Protein AF-A0A9W9ZLY8-F1 (afdb_monomer_lite)

Secondary structure (DSSP, 8-state):
-HHHHHHHHHHHHHHTTHHHHHTSHHHHHHHTSHHHHHHHHHHHHHHHHHHHHHHH--HHHHHHHHHHHHHHHHHHHHHHH-PPPPHHHHHHHHHHHHHHHHHHHS-----------------------

InterPro domains:
  IPR007271 Nucleotide-sugar transporter [PF04142] (23-103)
  IPR007271 Nucleotide-sugar transporter [PTHR10231] (1-114)
  IPR037185 Multidrug transporter EmrE superfamily [SSF103481] (36-105)

Foldseek 3Di:
DVVVVVVVVVVVCVVVVCVVVCPDPVNVVVCVPPVNVVVVVVVVVVVVVLVVCVVVDDPVVSVLVVLVVVLVVLVVCCVPVVPDDDPVSVVSNVVSVVVVVVCVVPPDDPPPPPDDPPPDDPDDDDDDD

pLDDT: mean 78.97, std 15.46, range [39.44, 94.69]

Organism: NCBI:txid174260

Radius of gyration: 26.24 Å; chains: 1; bounding box: 62×59×68 Å

Sequence (129 aa):
MYVDSVACNFAVLWANGSLADAFTKDSLLSISHGKVLAIIFNNAAIGITTALFLQRLNSILKTFASALEIMFTAVLCWFIFGIPVDMFTFIAIAIVSYAVLLYAHNPVDNTPKAGKSSVDGTQKSNASV

Structure (mmCIF, N/CA/C/O backbone):
data_AF-A0A9W9ZLY8-F1
#
_entry.id   AF-A0A9W9ZLY8-F1
#
loop_
_atom_site.group_PDB
_atom_site.id
_atom_site.type_symbol
_atom_site.label_atom_id
_atom_site.label_alt_id
_atom_site.label_comp_id
_atom_site.label_asym_id
_atom_site.label_entity_id
_atom_site.label_seq_id
_atom_site.pdbx_PDB_ins_code
_atom_site.Cartn_x
_atom_site.Cartn_y
_atom_site.Cartn_z
_atom_site.occupancy
_atom_site.B_iso_or_equiv
_atom_site.auth_seq_id
_atom_site.auth_comp_id
_atom_site.auth_asym_id
_atom_site.auth_atom_id
_atom_site.pdbx_PDB_model_num
ATOM 1 N N . MET A 1 1 ? 3.023 17.920 11.442 1.00 61.75 1 MET A N 1
ATOM 2 C CA . MET A 1 1 ? 3.778 16.651 11.336 1.00 61.75 1 MET A CA 1
ATOM 3 C C . MET A 1 1 ? 4.141 16.308 9.891 1.00 61.75 1 MET A C 1
ATOM 5 O O . MET A 1 1 ? 5.301 16.462 9.555 1.00 61.75 1 MET A O 1
ATOM 9 N N . TYR A 1 2 ? 3.204 15.938 9.002 1.00 62.50 2 TYR A N 1
ATOM 10 C CA . TYR A 1 2 ? 3.545 15.724 7.577 1.00 62.50 2 TYR A CA 1
ATOM 11 C C . TYR A 1 2 ? 3.982 17.014 6.872 1.00 62.50 2 TYR A C 1
ATOM 13 O O . TYR A 1 2 ? 4.944 17.012 6.115 1.00 62.50 2 TYR A O 1
ATOM 21 N N . VAL A 1 3 ? 3.303 18.127 7.165 1.00 81.06 3 VAL A N 1
ATOM 22 C CA . VAL A 1 3 ? 3.612 19.439 6.576 1.00 81.06 3 VAL A CA 1
ATOM 23 C C . VAL A 1 3 ? 5.026 19.899 6.940 1.00 81.06 3 VAL A C 1
ATOM 25 O O . VAL A 1 3 ? 5.734 20.395 6.075 1.00 81.06 3 VAL A O 1
ATOM 28 N N . ASP A 1 4 ? 5.476 19.650 8.174 1.00 84.69 4 ASP A N 1
ATOM 29 C CA . ASP A 1 4 ? 6.835 19.989 8.619 1.00 84.69 4 ASP A CA 1
ATOM 30 C C . ASP A 1 4 ? 7.896 19.158 7.883 1.00 84.69 4 ASP A C 1
ATOM 32 O O . ASP A 1 4 ? 8.923 19.685 7.462 1.00 84.69 4 ASP A O 1
ATOM 36 N N . SER A 1 5 ? 7.632 17.866 7.656 1.00 83.00 5 SER A N 1
ATOM 37 C CA . SER A 1 5 ? 8.519 16.991 6.879 1.00 83.00 5 SER A CA 1
ATOM 38 C C . SER A 1 5 ? 8.565 17.362 5.396 1.00 83.00 5 SER A C 1
ATOM 40 O O . SER A 1 5 ? 9.635 17.303 4.784 1.00 83.00 5 SER A O 1
ATOM 42 N N . VAL A 1 6 ? 7.429 17.766 4.819 1.00 85.94 6 VAL A N 1
ATOM 43 C CA . VAL A 1 6 ? 7.350 18.260 3.436 1.00 85.94 6 VAL A CA 1
ATOM 44 C C . VAL A 1 6 ? 8.106 19.583 3.306 1.00 85.94 6 VAL A C 1
ATOM 46 O O . VAL A 1 6 ? 8.928 19.719 2.405 1.00 85.94 6 VAL A O 1
ATOM 49 N N . ALA A 1 7 ? 7.903 20.520 4.235 1.00 88.56 7 ALA A N 1
ATOM 50 C CA . ALA A 1 7 ? 8.593 21.808 4.249 1.00 88.56 7 ALA A CA 1
ATOM 51 C C . ALA A 1 7 ? 10.112 21.652 4.429 1.00 88.56 7 ALA A C 1
ATOM 53 O O . ALA A 1 7 ? 10.883 22.304 3.728 1.00 88.56 7 ALA A O 1
ATOM 54 N N . CYS A 1 8 ? 10.546 20.746 5.311 1.00 87.56 8 CYS A N 1
ATOM 55 C CA . CYS A 1 8 ? 11.961 20.438 5.517 1.00 87.56 8 CYS A CA 1
ATOM 56 C C . CYS A 1 8 ? 12.612 19.862 4.249 1.00 87.56 8 CYS A C 1
ATOM 58 O O . CYS A 1 8 ? 13.651 20.357 3.817 1.00 87.56 8 CYS A O 1
ATOM 60 N N . ASN A 1 9 ? 11.973 18.883 3.592 1.00 85.69 9 ASN A N 1
ATOM 61 C CA . ASN A 1 9 ? 12.467 18.357 2.314 1.00 85.69 9 ASN A CA 1
ATOM 62 C C . ASN A 1 9 ? 12.564 19.461 1.254 1.00 85.69 9 ASN A C 1
ATOM 64 O O . ASN A 1 9 ? 13.573 19.565 0.561 1.00 85.69 9 ASN A O 1
ATOM 68 N N . PHE A 1 10 ? 11.555 20.328 1.170 1.00 84.81 10 PHE A N 1
ATOM 69 C CA . PHE A 1 10 ? 11.549 21.442 0.225 1.00 84.81 10 PHE A CA 1
ATOM 70 C C . PHE A 1 10 ? 12.708 22.421 0.470 1.00 84.81 10 PHE A C 1
ATOM 72 O O . PHE A 1 10 ? 13.388 22.823 -0.473 1.00 84.81 10 PHE A O 1
ATOM 79 N N . ALA A 1 11 ? 12.981 22.757 1.734 1.00 86.12 11 ALA A N 1
ATOM 80 C CA . ALA A 1 11 ? 14.097 23.618 2.118 1.00 86.12 11 ALA A CA 1
ATOM 81 C C . ALA A 1 11 ? 15.464 22.988 1.786 1.00 86.12 11 ALA A C 1
ATOM 83 O O . ALA A 1 11 ? 16.361 23.679 1.302 1.00 86.12 11 ALA A O 1
ATOM 84 N N . VAL A 1 12 ? 15.614 21.673 1.982 1.00 86.56 12 VAL A N 1
ATOM 85 C CA . VAL A 1 12 ? 16.843 20.931 1.648 1.00 86.56 12 VAL A CA 1
ATOM 86 C C . VAL A 1 12 ? 17.087 20.878 0.139 1.00 86.56 12 VAL A C 1
ATOM 88 O O . VAL A 1 12 ? 18.223 21.087 -0.299 1.00 86.56 12 VAL A O 1
ATOM 91 N N . LEU A 1 13 ? 16.051 20.637 -0.674 1.00 82.25 13 LEU A N 1
ATOM 92 C CA . LEU A 1 13 ? 16.206 20.686 -2.130 1.00 82.25 13 LEU A CA 1
ATOM 93 C C . LEU A 1 13 ? 16.480 22.121 -2.622 1.00 82.25 13 LEU A C 1
ATOM 95 O O . LEU A 1 13 ? 17.219 22.292 -3.594 1.00 82.25 13 LEU A O 1
ATOM 99 N N . TRP A 1 14 ? 15.926 23.147 -1.961 1.00 81.31 14 TRP A N 1
ATOM 100 C CA . TRP A 1 14 ? 16.188 24.550 -2.305 1.00 81.31 14 TRP A CA 1
ATOM 101 C C . TRP A 1 14 ? 17.657 24.894 -2.060 1.00 81.31 14 TRP A C 1
ATOM 103 O O . TRP A 1 14 ? 18.314 25.463 -2.930 1.00 81.31 14 TRP A O 1
ATOM 113 N N . ALA A 1 15 ? 18.196 24.502 -0.902 1.00 82.69 15 ALA A N 1
ATOM 114 C CA . ALA A 1 15 ? 19.596 24.731 -0.550 1.00 82.69 15 ALA A CA 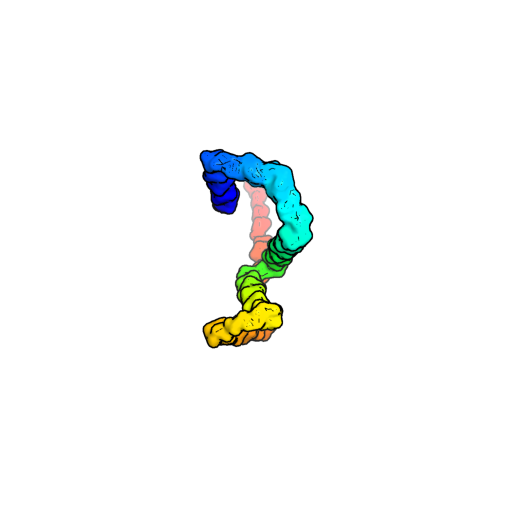1
ATOM 115 C C . ALA A 1 15 ? 20.582 23.992 -1.476 1.00 82.69 15 ALA A C 1
ATOM 117 O O . ALA A 1 15 ? 21.669 24.501 -1.731 1.00 82.69 15 ALA A O 1
ATOM 118 N N . ASN A 1 16 ? 20.201 22.827 -2.014 1.00 81.88 16 ASN A N 1
ATOM 119 C CA . ASN A 1 16 ? 21.010 22.074 -2.982 1.00 81.88 16 ASN A CA 1
ATOM 120 C C . ASN A 1 16 ? 20.922 22.606 -4.426 1.00 81.88 16 ASN A C 1
ATOM 122 O O . ASN A 1 16 ? 21.598 22.076 -5.303 1.00 81.88 16 ASN A O 1
ATOM 126 N N . GLY A 1 17 ? 20.078 23.604 -4.718 1.00 71.69 17 GLY A N 1
ATOM 127 C CA . GLY A 1 17 ? 19.905 24.153 -6.072 1.00 71.69 17 GLY A CA 1
ATOM 128 C C . GLY A 1 17 ? 19.151 23.245 -7.058 1.00 71.69 17 GLY A C 1
ATOM 129 O O . GLY A 1 17 ? 18.789 23.688 -8.144 1.00 71.69 17 GLY A O 1
ATOM 130 N N . SER A 1 18 ? 18.824 22.010 -6.666 1.00 71.31 18 SER A N 1
ATOM 131 C CA . SER A 1 18 ? 18.146 21.011 -7.508 1.00 71.31 18 SER A CA 1
ATOM 132 C C . SER A 1 18 ? 16.642 21.287 -7.701 1.00 71.31 18 SER A C 1
ATOM 134 O O . SER A 1 18 ? 15.981 20.641 -8.512 1.00 71.31 18 SER A O 1
ATOM 136 N N . LEU A 1 19 ? 16.083 22.282 -6.992 1.00 68.38 19 LEU A N 1
ATOM 137 C CA . LEU A 1 19 ? 14.702 22.741 -7.201 1.00 68.38 19 LEU A CA 1
ATOM 138 C C . LEU A 1 19 ? 14.478 23.252 -8.627 1.00 68.38 19 LEU A C 1
ATOM 140 O O . LEU A 1 19 ? 13.435 22.987 -9.215 1.00 68.38 19 LEU A O 1
ATOM 144 N N . ALA A 1 20 ? 15.444 23.997 -9.170 1.00 69.38 20 ALA A N 1
ATOM 145 C CA . ALA A 1 20 ? 15.335 24.560 -10.511 1.00 69.38 20 ALA A CA 1
ATOM 146 C C . ALA A 1 20 ? 15.366 23.455 -11.579 1.00 69.38 20 ALA A C 1
ATOM 148 O O . ALA A 1 20 ? 14.559 23.488 -12.506 1.00 69.38 20 ALA A O 1
ATOM 149 N N . ASP A 1 21 ? 16.202 22.430 -11.387 1.00 69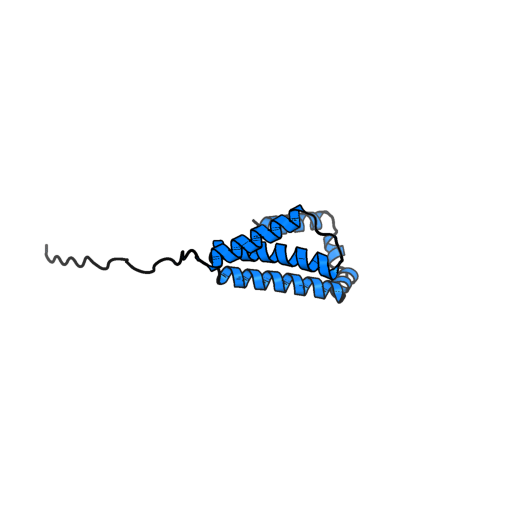.50 21 ASP A N 1
ATOM 150 C CA . ASP A 1 21 ? 16.263 21.252 -12.261 1.00 69.50 21 ASP A CA 1
ATOM 151 C C . ASP A 1 21 ? 14.970 20.425 -12.234 1.00 69.50 21 ASP A C 1
ATOM 153 O O . ASP A 1 21 ? 14.543 19.886 -13.261 1.00 69.50 21 ASP A O 1
ATOM 157 N N . ALA A 1 22 ? 14.288 20.367 -11.086 1.00 69.44 22 ALA A N 1
ATOM 158 C CA . ALA A 1 22 ? 12.997 19.690 -10.967 1.00 69.44 22 ALA A CA 1
ATOM 159 C C . ALA A 1 22 ? 11.886 20.365 -11.801 1.00 69.44 22 ALA A C 1
ATOM 161 O O . ALA A 1 22 ? 10.958 19.686 -12.241 1.00 69.44 22 ALA A O 1
ATOM 162 N N . PHE A 1 23 ? 11.992 21.675 -12.061 1.00 73.38 23 PHE A N 1
ATOM 163 C CA . PHE A 1 23 ? 11.047 22.451 -12.880 1.00 73.38 23 PHE A CA 1
ATOM 164 C C . PHE A 1 23 ? 11.514 22.684 -14.328 1.00 73.38 23 PHE A C 1
ATOM 166 O O . PHE A 1 23 ? 10.840 23.384 -15.090 1.00 73.38 23 PHE A O 1
ATOM 173 N N . THR A 1 24 ? 12.629 22.082 -14.747 1.00 79.12 24 THR A N 1
ATOM 174 C CA . THR A 1 24 ? 13.082 22.129 -16.143 1.00 79.12 24 THR A CA 1
ATOM 175 C C . THR A 1 24 ? 12.072 21.444 -17.071 1.00 79.12 24 THR A C 1
ATOM 177 O O . THR A 1 24 ? 11.380 20.494 -16.698 1.00 79.12 24 THR A O 1
ATOM 180 N N . LYS A 1 25 ? 11.983 21.925 -18.319 1.00 71.00 25 LYS A N 1
ATOM 181 C CA . LYS A 1 25 ? 11.056 21.405 -19.340 1.00 71.00 25 LYS A CA 1
ATOM 182 C C . LYS A 1 25 ? 11.203 19.895 -19.559 1.00 71.00 25 LYS A C 1
ATOM 184 O O . LYS A 1 25 ? 10.196 19.226 -19.763 1.00 71.00 25 LYS A O 1
ATOM 189 N N . ASP A 1 26 ? 12.417 19.363 -19.446 1.00 75.69 26 ASP A N 1
ATOM 190 C CA . ASP A 1 26 ? 12.703 17.929 -19.565 1.00 75.69 26 ASP A CA 1
ATOM 191 C C . ASP A 1 26 ? 12.135 17.107 -18.393 1.00 75.69 26 ASP A C 1
ATOM 193 O O . ASP A 1 26 ? 11.591 16.018 -18.593 1.00 75.69 26 ASP A O 1
ATOM 197 N N . SER A 1 27 ? 12.164 17.651 -17.174 1.00 76.81 27 SER A N 1
ATOM 198 C CA . SER A 1 27 ? 11.573 17.036 -15.975 1.00 76.81 27 SER A CA 1
ATOM 199 C C . SER A 1 27 ? 10.042 17.032 -16.042 1.00 76.81 27 SER A C 1
ATOM 201 O O . SER A 1 27 ? 9.400 16.025 -15.736 1.00 76.81 27 SER A O 1
ATOM 203 N N . LEU A 1 28 ? 9.438 18.118 -16.536 1.00 76.00 28 LEU A N 1
ATOM 204 C CA . LEU A 1 28 ? 7.990 18.187 -16.776 1.00 76.00 28 LEU A CA 1
ATOM 205 C C . LEU A 1 28 ? 7.540 17.250 -17.907 1.00 76.00 28 LEU A C 1
ATOM 207 O O . LEU A 1 28 ? 6.523 16.565 -17.773 1.00 76.00 28 LEU A O 1
ATOM 211 N N . LEU A 1 29 ? 8.314 17.155 -18.991 1.00 80.25 29 LEU A N 1
ATOM 212 C CA . LEU A 1 29 ? 8.076 16.169 -20.049 1.00 80.25 29 LEU A CA 1
ATOM 213 C C . LEU A 1 29 ? 8.203 14.732 -19.526 1.00 80.25 29 LEU A C 1
ATOM 215 O O . LEU A 1 29 ? 7.420 13.872 -19.930 1.00 80.25 29 LEU A O 1
ATOM 219 N N . SER A 1 30 ? 9.101 14.477 -18.573 1.00 78.38 30 SER A N 1
ATOM 220 C CA . SER A 1 30 ? 9.244 13.160 -17.940 1.00 78.38 30 SER A CA 1
ATOM 221 C C . SER A 1 30 ? 8.002 12.746 -17.137 1.00 78.38 30 SER A C 1
ATOM 223 O O . SER A 1 30 ? 7.636 11.571 -17.146 1.00 78.38 30 SER A O 1
ATOM 225 N N . ILE A 1 31 ? 7.289 13.695 -16.517 1.00 80.81 31 ILE A N 1
ATOM 226 C CA . ILE A 1 31 ? 5.998 13.435 -15.847 1.00 80.81 31 ILE A CA 1
ATOM 227 C C . ILE A 1 31 ? 4.902 13.087 -16.866 1.00 80.81 31 ILE A C 1
ATOM 229 O O . ILE A 1 31 ? 4.054 12.235 -16.600 1.00 80.81 31 ILE A O 1
ATOM 233 N N . SER A 1 32 ? 4.939 13.705 -18.052 1.00 78.69 32 SER A N 1
ATOM 234 C CA . SER A 1 32 ? 3.974 13.445 -19.134 1.00 78.69 32 SER A CA 1
ATOM 235 C C . SER A 1 32 ? 4.138 12.072 -19.801 1.00 78.69 32 SER A C 1
ATOM 237 O O . SER A 1 32 ? 3.318 11.672 -20.629 1.00 78.69 32 SER A O 1
ATOM 239 N N . HIS A 1 33 ? 5.173 11.314 -19.431 1.00 87.38 33 HIS A N 1
ATOM 240 C CA . HIS A 1 33 ? 5.372 9.965 -19.930 1.00 87.38 33 HIS A CA 1
ATOM 241 C C . HIS A 1 33 ? 4.268 9.034 -19.406 1.00 87.38 33 HIS A C 1
ATOM 243 O O . HIS A 1 33 ? 4.028 8.949 -18.201 1.00 87.38 33 HIS A O 1
ATOM 249 N N . GLY A 1 34 ? 3.609 8.288 -20.300 1.00 87.88 34 GLY A N 1
ATOM 250 C CA . GLY A 1 34 ? 2.401 7.521 -19.958 1.00 87.88 34 GLY A CA 1
ATOM 251 C C . GLY A 1 34 ? 2.569 6.548 -18.781 1.00 87.88 34 GLY A C 1
ATOM 252 O O . GLY A 1 34 ? 1.641 6.368 -17.997 1.00 87.88 34 GLY A O 1
ATOM 253 N N . LYS A 1 35 ? 3.767 5.975 -18.593 1.00 87.06 35 LYS A N 1
ATOM 254 C CA . LYS A 1 35 ? 4.078 5.110 -17.440 1.00 87.06 35 LYS A CA 1
ATOM 255 C C . LYS A 1 35 ? 4.072 5.869 -16.110 1.00 87.06 35 LYS A C 1
ATOM 25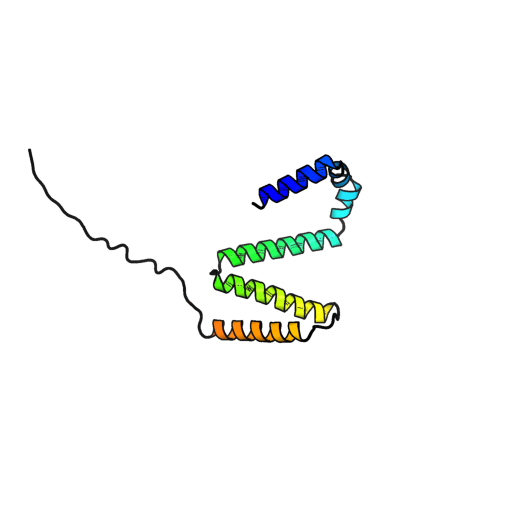7 O O . LYS A 1 35 ? 3.542 5.360 -15.130 1.00 87.06 35 LYS A O 1
ATOM 262 N N . VAL A 1 36 ? 4.637 7.076 -16.072 1.00 89.00 36 VAL A N 1
ATO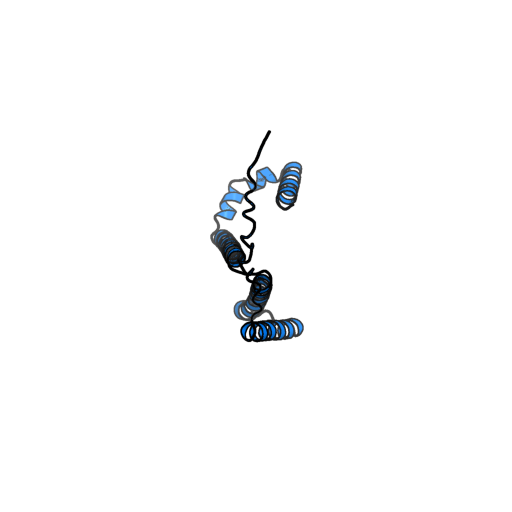M 263 C CA . VAL A 1 36 ? 4.685 7.903 -14.856 1.00 89.00 36 VAL A CA 1
ATOM 264 C C . VAL A 1 36 ? 3.278 8.352 -14.487 1.00 89.00 36 VAL A C 1
ATOM 266 O O . VAL A 1 36 ? 2.867 8.216 -13.337 1.00 89.00 36 VAL A O 1
ATOM 269 N N . LEU A 1 37 ? 2.498 8.778 -15.480 1.00 90.25 37 LEU A N 1
ATOM 270 C CA . LEU A 1 37 ? 1.108 9.162 -15.273 1.00 90.25 37 LEU A CA 1
ATOM 271 C C . LEU A 1 37 ? 0.263 7.991 -14.740 1.00 90.25 37 LEU A C 1
ATOM 273 O O . LEU A 1 37 ? -0.519 8.178 -13.810 1.00 90.25 37 LEU A O 1
ATOM 277 N N . ALA A 1 38 ? 0.471 6.771 -15.251 1.00 90.44 38 ALA A N 1
ATOM 278 C CA . ALA A 1 38 ? -0.186 5.569 -14.735 1.00 90.44 38 ALA A CA 1
ATOM 279 C C . ALA A 1 38 ? 0.153 5.300 -13.256 1.00 90.44 38 ALA A C 1
ATOM 281 O O . ALA A 1 38 ? -0.741 4.977 -12.473 1.00 90.44 38 ALA A O 1
ATOM 282 N N . ILE A 1 39 ? 1.413 5.489 -12.850 1.00 89.69 39 ILE A N 1
ATOM 283 C CA . ILE A 1 39 ? 1.843 5.354 -11.448 1.00 89.69 39 ILE A CA 1
ATOM 284 C C . ILE A 1 39 ? 1.201 6.438 -10.568 1.00 89.69 39 ILE A C 1
ATOM 286 O O . ILE A 1 39 ? 0.761 6.138 -9.457 1.00 89.69 39 ILE A O 1
ATOM 290 N N . ILE A 1 40 ? 1.112 7.682 -11.052 1.00 91.31 40 ILE A N 1
ATOM 291 C CA . ILE A 1 40 ? 0.465 8.792 -10.332 1.00 91.31 40 ILE A CA 1
ATOM 292 C C . ILE A 1 40 ? -1.024 8.497 -10.126 1.00 91.31 40 ILE A C 1
ATOM 294 O O . ILE A 1 40 ? -1.512 8.590 -9.001 1.00 91.31 40 ILE A O 1
ATOM 298 N N . PHE A 1 41 ? -1.740 8.095 -11.181 1.00 92.88 41 PHE A N 1
ATOM 299 C CA . PHE A 1 41 ? -3.159 7.746 -11.082 1.00 92.88 41 PHE A CA 1
ATOM 300 C C . PHE A 1 41 ? -3.398 6.554 -10.156 1.00 92.88 41 PHE A C 1
ATOM 302 O O . PHE A 1 41 ? -4.340 6.586 -9.367 1.00 92.88 41 PHE A O 1
ATOM 309 N N . ASN A 1 42 ? -2.545 5.529 -10.210 1.00 90.69 42 ASN A N 1
ATOM 310 C CA . ASN A 1 42 ? -2.654 4.374 -9.326 1.00 90.69 42 ASN A CA 1
ATOM 311 C C . ASN A 1 42 ? -2.471 4.776 -7.849 1.00 90.69 42 ASN A C 1
ATOM 313 O O . ASN A 1 42 ? -3.333 4.471 -7.027 1.00 90.69 42 ASN A O 1
ATOM 317 N N . ASN A 1 43 ? -1.431 5.555 -7.529 1.00 89.12 43 ASN A N 1
ATOM 318 C CA . ASN A 1 43 ? -1.213 6.068 -6.171 1.00 89.12 43 ASN A CA 1
ATOM 319 C C . ASN A 1 43 ? -2.356 6.974 -5.693 1.00 89.12 43 ASN A C 1
ATOM 321 O O . ASN A 1 43 ? -2.791 6.870 -4.545 1.00 89.12 43 ASN A O 1
ATOM 325 N N . ALA A 1 44 ? -2.878 7.839 -6.567 1.00 91.62 44 ALA A N 1
ATOM 326 C CA . ALA A 1 44 ? -4.021 8.685 -6.242 1.00 91.62 44 ALA A CA 1
ATOM 327 C C . ALA A 1 44 ? -5.278 7.846 -5.955 1.00 91.62 44 ALA A C 1
ATOM 329 O O . ALA A 1 44 ? -5.972 8.099 -4.971 1.00 91.62 44 ALA A O 1
ATOM 330 N N . ALA A 1 45 ? -5.547 6.817 -6.763 1.00 90.38 45 ALA A N 1
ATOM 331 C CA . ALA A 1 45 ? -6.674 5.912 -6.561 1.00 90.38 45 ALA A CA 1
ATOM 332 C C . ALA A 1 45 ? -6.568 5.145 -5.234 1.00 90.38 45 ALA A C 1
ATOM 334 O O . ALA A 1 45 ? -7.561 5.061 -4.508 1.00 90.38 45 ALA A O 1
ATOM 335 N N . ILE A 1 46 ? -5.379 4.647 -4.877 1.00 86.94 46 ILE A N 1
ATOM 336 C CA . ILE A 1 46 ? -5.130 3.995 -3.580 1.00 86.94 46 ILE A CA 1
ATOM 337 C C . ILE A 1 46 ? -5.398 4.981 -2.436 1.00 86.94 46 ILE A C 1
ATOM 339 O O . ILE A 1 46 ? -6.158 4.671 -1.520 1.00 86.94 46 ILE A O 1
ATOM 343 N N . GLY A 1 47 ? -4.857 6.202 -2.515 1.00 85.00 47 GLY A N 1
ATOM 344 C CA . GLY A 1 47 ? -5.066 7.237 -1.499 1.00 85.00 47 GLY A CA 1
ATOM 345 C C . GLY A 1 47 ? -6.540 7.612 -1.305 1.00 85.00 47 GLY A C 1
ATOM 346 O O . GLY A 1 47 ? -7.008 7.710 -0.170 1.00 85.00 47 GLY A O 1
ATOM 347 N N . ILE A 1 48 ? -7.293 7.760 -2.400 1.00 87.75 48 ILE A N 1
ATOM 348 C CA . ILE A 1 48 ? -8.737 8.041 -2.364 1.00 87.75 48 ILE A CA 1
ATOM 349 C C . ILE A 1 48 ? -9.504 6.858 -1.766 1.00 87.75 48 ILE A C 1
ATOM 351 O O . ILE A 1 48 ? -10.350 7.052 -0.893 1.00 87.75 48 ILE A O 1
ATOM 355 N N . THR A 1 49 ? -9.202 5.634 -2.203 1.00 84.19 49 THR A N 1
ATOM 356 C CA . THR A 1 49 ? -9.859 4.416 -1.705 1.00 84.19 49 THR A CA 1
ATOM 357 C C . THR A 1 49 ? -9.636 4.268 -0.203 1.00 84.19 49 THR A C 1
ATOM 359 O O . THR A 1 49 ? -10.590 4.054 0.546 1.00 84.19 49 THR A O 1
ATOM 362 N N . THR A 1 50 ? -8.408 4.495 0.263 1.00 83.31 50 THR A N 1
ATOM 363 C CA . THR A 1 50 ? -8.075 4.517 1.689 1.00 83.31 50 THR A CA 1
ATOM 364 C C . THR A 1 50 ? -8.831 5.622 2.422 1.00 83.31 50 THR A C 1
ATOM 366 O O . THR A 1 50 ? -9.419 5.349 3.464 1.00 83.31 50 THR A O 1
ATOM 369 N N . ALA A 1 51 ? -8.908 6.844 1.888 1.00 82.50 51 ALA A N 1
ATOM 370 C CA . ALA A 1 51 ? -9.668 7.932 2.512 1.00 82.50 51 ALA A CA 1
ATOM 371 C C . ALA A 1 51 ? -11.169 7.606 2.657 1.00 82.50 51 ALA A C 1
ATOM 373 O O . ALA A 1 51 ? -11.765 7.878 3.702 1.00 82.50 51 ALA A O 1
ATOM 374 N N . LEU A 1 52 ? -11.773 6.964 1.652 1.00 81.31 52 LEU A N 1
ATOM 375 C CA . LEU A 1 52 ? -13.169 6.520 1.705 1.00 81.31 52 LEU A CA 1
ATOM 376 C C . LEU A 1 52 ? -13.371 5.355 2.680 1.00 81.31 52 LEU A C 1
ATOM 378 O O . LEU A 1 52 ? -14.337 5.360 3.447 1.00 81.31 52 LEU A O 1
ATOM 382 N N . PHE A 1 53 ? -12.448 4.391 2.716 1.00 73.94 53 PHE A N 1
ATOM 383 C CA . PHE A 1 53 ? -12.460 3.332 3.724 1.00 73.94 53 PHE A CA 1
ATOM 384 C C . PHE A 1 53 ? -12.349 3.912 5.136 1.00 73.94 53 PHE A C 1
ATOM 386 O O . PHE A 1 53 ? -13.114 3.538 6.019 1.00 73.94 53 PHE A O 1
ATOM 393 N N . LEU A 1 54 ? -11.476 4.894 5.352 1.00 71.19 54 LEU A N 1
ATOM 394 C CA . LEU A 1 54 ? -11.341 5.578 6.638 1.00 71.19 54 LEU A CA 1
ATOM 395 C C . LEU A 1 54 ? -12.629 6.273 7.092 1.00 71.19 54 LEU A C 1
ATOM 397 O O . LEU A 1 54 ? -12.910 6.289 8.287 1.00 71.19 54 LEU A O 1
ATOM 401 N N . GLN A 1 55 ? -13.410 6.826 6.163 1.00 74.25 55 GLN A N 1
ATOM 402 C CA . GLN A 1 55 ? -14.682 7.480 6.479 1.00 74.25 55 GLN A CA 1
ATOM 403 C C . GLN A 1 55 ? -15.785 6.481 6.862 1.00 74.25 55 GLN A C 1
ATOM 405 O O . GLN A 1 55 ? -16.721 6.836 7.578 1.00 74.25 55 GLN A O 1
ATOM 410 N N . ARG A 1 56 ? -15.713 5.245 6.357 1.00 70.94 56 ARG A N 1
ATOM 411 C CA . ARG A 1 56 ? -16.775 4.238 6.504 1.00 70.94 56 ARG A CA 1
ATOM 412 C C . ARG A 1 56 ? -16.455 3.121 7.500 1.00 70.94 56 ARG A C 1
ATOM 414 O O . ARG A 1 56 ? -17.360 2.366 7.838 1.00 70.94 56 ARG A O 1
ATOM 421 N N . LEU A 1 57 ? -15.210 3.003 7.963 1.00 74.88 57 LEU A N 1
ATOM 422 C CA . LEU A 1 57 ? -14.748 1.896 8.803 1.00 74.88 57 LEU A CA 1
ATOM 423 C C . LEU A 1 57 ? -14.396 2.335 10.231 1.00 74.88 57 LEU A C 1
ATOM 425 O O . LEU A 1 57 ? -13.744 3.354 10.452 1.00 74.88 57 LEU A O 1
ATOM 429 N N . ASN A 1 58 ? -14.728 1.482 11.204 1.00 77.62 58 ASN A N 1
ATOM 430 C CA . ASN A 1 58 ? -14.183 1.572 12.560 1.00 77.62 58 ASN A CA 1
ATOM 431 C C . ASN A 1 58 ? -12.680 1.226 12.569 1.00 77.62 58 ASN A C 1
ATOM 433 O O . ASN A 1 58 ? -12.170 0.579 11.649 1.00 77.62 58 ASN A O 1
ATOM 437 N N . SER A 1 59 ? -11.960 1.618 13.629 1.00 78.38 59 SER A N 1
ATOM 438 C CA . SER A 1 59 ? -10.500 1.422 13.742 1.00 78.38 59 SER A CA 1
ATOM 439 C C . SER A 1 59 ? -10.044 -0.028 13.520 1.00 78.38 59 SER A C 1
ATOM 441 O O . SER A 1 59 ? -8.950 -0.243 13.014 1.00 78.38 59 SER A O 1
ATOM 443 N N . ILE A 1 60 ? -10.900 -1.006 13.831 1.00 82.31 60 ILE A N 1
ATOM 444 C CA . ILE A 1 60 ? -10.648 -2.444 13.665 1.00 82.31 60 ILE A CA 1
ATOM 445 C C . ILE A 1 60 ? -10.683 -2.856 12.185 1.00 82.31 60 ILE A C 1
ATOM 447 O O . ILE A 1 60 ? -9.738 -3.460 11.683 1.00 82.31 60 ILE A O 1
ATOM 451 N N . LEU A 1 61 ? -11.739 -2.480 11.458 1.00 83.31 61 LEU A N 1
ATOM 452 C CA . LEU A 1 61 ? -11.889 -2.793 10.033 1.00 83.31 61 LEU A CA 1
ATOM 453 C C . LEU A 1 61 ? -10.814 -2.113 9.176 1.00 83.31 61 LEU A C 1
ATOM 455 O O . LEU A 1 61 ? -10.389 -2.677 8.172 1.00 83.31 61 LEU A O 1
ATOM 459 N N . LYS A 1 62 ? -10.327 -0.940 9.596 1.00 83.81 62 LYS A N 1
ATOM 460 C CA . LYS A 1 62 ? -9.190 -0.266 8.954 1.00 83.81 62 LYS A CA 1
ATOM 461 C C . LYS A 1 62 ? -7.927 -1.134 8.966 1.00 83.81 62 LYS A C 1
ATOM 463 O O . LYS A 1 62 ? -7.258 -1.258 7.944 1.00 83.81 62 LYS A O 1
ATOM 468 N N . THR A 1 63 ? -7.612 -1.742 10.108 1.00 86.62 63 THR A N 1
ATOM 469 C CA . THR A 1 63 ? -6.436 -2.612 10.244 1.00 86.62 63 THR A CA 1
ATOM 470 C C . THR A 1 63 ? -6.575 -3.862 9.376 1.00 86.62 63 THR A C 1
ATOM 472 O O . THR A 1 63 ? -5.619 -4.246 8.705 1.00 86.62 63 THR A O 1
ATOM 475 N N . PHE A 1 64 ? -7.773 -4.453 9.312 1.00 88.06 64 PHE A N 1
ATOM 476 C CA . PHE A 1 64 ? -8.045 -5.576 8.409 1.00 88.06 64 PHE A CA 1
ATOM 477 C C . PHE A 1 64 ? -7.919 -5.196 6.932 1.00 88.06 64 PHE A C 1
ATOM 479 O O . PHE A 1 64 ? -7.335 -5.958 6.166 1.00 88.06 64 PHE A O 1
ATOM 486 N N . ALA A 1 65 ? -8.411 -4.020 6.532 1.00 86.50 65 ALA A N 1
ATOM 487 C CA . ALA A 1 65 ? -8.304 -3.542 5.155 1.00 86.50 65 ALA A CA 1
ATOM 488 C C . ALA A 1 65 ? -6.837 -3.383 4.719 1.00 86.50 65 ALA A C 1
ATOM 490 O O . ALA A 1 65 ? -6.460 -3.872 3.658 1.00 86.50 65 ALA A O 1
ATOM 491 N N . SER A 1 66 ? -5.994 -2.787 5.568 1.00 86.75 66 SER A N 1
ATOM 492 C CA . SER A 1 66 ? -4.560 -2.633 5.283 1.00 86.75 66 SER A CA 1
ATOM 493 C C . SER A 1 66 ? -3.819 -3.978 5.247 1.00 86.75 66 SER A C 1
ATOM 495 O O . SER A 1 66 ? -2.993 -4.207 4.366 1.00 86.75 66 SER A O 1
ATOM 497 N N . ALA A 1 67 ? -4.143 -4.911 6.149 1.00 90.00 67 ALA A N 1
ATOM 498 C CA . ALA A 1 67 ? -3.561 -6.253 6.114 1.00 90.00 67 ALA A CA 1
ATOM 499 C C . ALA A 1 67 ? -3.963 -7.027 4.843 1.00 90.00 67 ALA A C 1
ATOM 501 O O . ALA A 1 67 ? -3.128 -7.708 4.247 1.00 90.00 67 ALA A O 1
ATOM 502 N N . LEU A 1 68 ? -5.221 -6.896 4.405 1.00 89.69 68 LEU A N 1
ATOM 503 C CA . LEU A 1 68 ? -5.705 -7.479 3.153 1.00 89.69 68 LEU A CA 1
ATOM 504 C C . LEU A 1 68 ? -5.022 -6.863 1.930 1.00 89.69 68 LEU A C 1
ATOM 506 O O . LEU A 1 68 ? -4.677 -7.599 1.014 1.00 89.69 68 LEU A O 1
ATOM 510 N N . GLU A 1 69 ? -4.782 -5.552 1.916 1.00 87.88 69 GLU A N 1
ATOM 511 C CA . GLU A 1 69 ? -4.053 -4.875 0.836 1.00 87.88 69 GLU A CA 1
ATOM 512 C C . GLU A 1 69 ? -2.640 -5.453 0.655 1.00 87.88 69 GLU A C 1
ATOM 514 O O . GLU A 1 69 ? -2.248 -5.815 -0.458 1.00 87.88 69 GLU A O 1
ATOM 519 N N . ILE A 1 70 ? -1.896 -5.620 1.754 1.00 90.88 70 ILE A N 1
ATOM 520 C CA . ILE A 1 70 ? -0.550 -6.213 1.728 1.00 90.88 70 ILE A CA 1
ATOM 521 C C . ILE A 1 70 ? -0.612 -7.687 1.294 1.00 90.88 70 ILE A C 1
ATOM 523 O O . 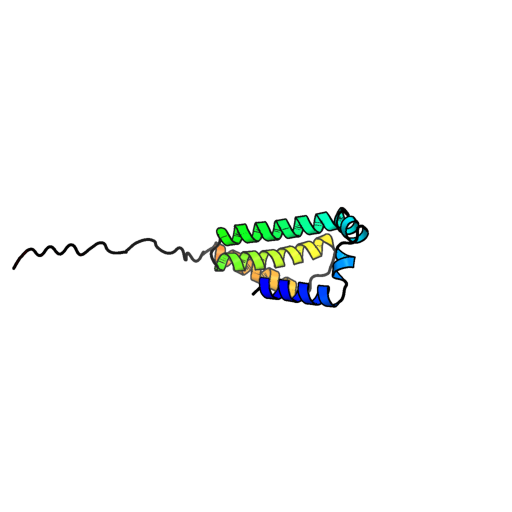ILE A 1 70 ? 0.195 -8.126 0.472 1.00 90.88 70 ILE A O 1
ATOM 527 N N . MET A 1 71 ? -1.593 -8.441 1.798 1.00 92.88 71 MET A N 1
ATOM 528 C CA . MET A 1 71 ? -1.830 -9.841 1.430 1.00 92.88 71 MET A CA 1
ATOM 529 C C . MET A 1 71 ? -2.103 -9.991 -0.076 1.00 92.88 71 MET A C 1
ATOM 531 O O . MET A 1 71 ? -1.424 -10.767 -0.750 1.00 92.88 71 MET A O 1
ATOM 535 N N . PHE A 1 72 ? -3.028 -9.199 -0.630 1.00 90.19 72 PHE A N 1
ATOM 536 C CA . PHE A 1 72 ? -3.337 -9.205 -2.061 1.00 90.19 72 PHE A CA 1
ATOM 537 C C . PHE A 1 72 ? -2.142 -8.774 -2.903 1.00 90.19 72 PHE A C 1
ATOM 539 O O . PHE A 1 72 ? -1.890 -9.380 -3.941 1.00 90.19 72 PHE A O 1
ATOM 546 N N . THR A 1 73 ? -1.377 -7.780 -2.449 1.00 91.50 73 THR A N 1
ATOM 547 C CA . THR A 1 73 ? -0.157 -7.350 -3.140 1.00 91.50 73 THR A CA 1
ATOM 548 C C . THR A 1 73 ? 0.843 -8.501 -3.244 1.00 91.50 73 THR A C 1
ATOM 550 O O . THR A 1 73 ? 1.364 -8.750 -4.327 1.00 91.50 73 THR A O 1
ATOM 553 N N . ALA A 1 74 ? 1.065 -9.264 -2.170 1.00 91.19 74 ALA A N 1
ATOM 554 C CA . ALA A 1 74 ? 1.958 -10.424 -2.197 1.00 91.19 74 ALA A CA 1
ATOM 555 C C . ALA A 1 74 ? 1.482 -11.513 -3.177 1.00 91.19 74 ALA A C 1
ATOM 557 O O . ALA A 1 74 ? 2.278 -12.024 -3.968 1.00 91.19 74 ALA A O 1
ATOM 558 N N . VAL A 1 75 ? 0.181 -11.828 -3.178 1.00 91.81 75 VAL A N 1
ATOM 559 C CA . VAL A 1 75 ? -0.411 -12.815 -4.099 1.00 91.81 75 VAL A CA 1
ATOM 560 C C . VAL A 1 75 ? -0.324 -12.347 -5.557 1.00 91.81 75 VAL A C 1
ATOM 562 O O . VAL A 1 75 ? 0.043 -13.125 -6.438 1.00 91.81 75 VAL A O 1
ATOM 565 N N . LEU A 1 76 ? -0.612 -11.072 -5.825 1.00 91.25 76 LEU A N 1
ATOM 566 C CA . LEU A 1 76 ? -0.511 -10.496 -7.167 1.00 91.25 76 LEU A CA 1
ATOM 567 C C . LEU A 1 76 ? 0.938 -10.434 -7.652 1.00 91.25 76 LEU A C 1
ATOM 569 O O . LEU A 1 76 ? 1.192 -10.735 -8.814 1.00 91.25 76 LEU A O 1
ATOM 573 N N . CYS A 1 77 ? 1.896 -10.102 -6.784 1.00 90.50 77 CYS A N 1
ATOM 574 C CA . CYS A 1 77 ? 3.316 -10.113 -7.132 1.00 90.50 77 CYS A CA 1
ATOM 575 C C . CYS A 1 77 ? 3.802 -11.516 -7.510 1.00 90.50 77 CYS A C 1
ATOM 577 O O . CYS A 1 77 ? 4.565 -11.660 -8.468 1.00 90.50 77 CYS A O 1
ATOM 579 N N . TRP A 1 78 ? 3.325 -12.546 -6.809 1.00 91.62 78 TRP A N 1
ATOM 580 C CA . TRP A 1 78 ? 3.606 -13.931 -7.176 1.00 91.62 78 TRP A CA 1
ATOM 581 C C . TRP A 1 78 ? 3.049 -14.278 -8.559 1.00 91.62 78 TRP A C 1
ATOM 583 O O . TRP A 1 78 ? 3.762 -14.848 -9.380 1.00 91.62 78 TRP A O 1
ATOM 593 N N . PHE A 1 79 ? 1.805 -13.883 -8.846 1.00 90.81 79 PHE A N 1
ATOM 594 C CA . PHE A 1 79 ? 1.136 -14.212 -10.106 1.00 90.81 79 PHE A CA 1
ATOM 595 C C . PHE A 1 79 ? 1.659 -13.414 -11.315 1.00 90.81 79 PHE A C 1
ATOM 597 O O . PHE A 1 79 ? 1.835 -13.976 -12.392 1.00 90.81 79 PHE A O 1
ATOM 604 N N . ILE A 1 80 ? 1.908 -12.110 -11.155 1.00 92.50 80 ILE A N 1
ATOM 605 C CA . ILE A 1 80 ? 2.281 -11.198 -12.251 1.00 92.50 80 ILE A CA 1
ATOM 606 C C . ILE A 1 80 ? 3.787 -11.234 -12.526 1.00 92.50 80 ILE A C 1
ATOM 608 O O . ILE A 1 80 ? 4.198 -11.232 -13.685 1.00 92.50 80 ILE A O 1
ATOM 612 N N . PHE A 1 81 ? 4.613 -11.241 -11.476 1.00 89.94 81 PHE A N 1
ATOM 613 C CA . PHE A 1 81 ? 6.071 -11.142 -11.606 1.00 89.94 81 PHE A CA 1
ATOM 614 C C . PHE A 1 81 ? 6.789 -12.478 -11.402 1.00 89.94 81 PHE A C 1
ATOM 616 O O . PHE A 1 81 ? 7.995 -12.551 -11.626 1.00 89.94 81 PHE A O 1
ATOM 623 N N . GLY A 1 82 ? 6.082 -13.530 -10.970 1.00 87.50 82 GLY A N 1
ATOM 624 C CA . GLY A 1 82 ? 6.683 -14.839 -10.705 1.00 87.50 82 GLY A CA 1
ATOM 625 C C . GLY A 1 82 ? 7.664 -14.835 -9.530 1.00 87.50 82 GLY A C 1
ATOM 626 O O . GLY A 1 82 ? 8.477 -15.750 -9.415 1.00 87.50 82 GLY A O 1
ATOM 627 N N . ILE A 1 83 ? 7.630 -13.806 -8.674 1.00 88.25 83 ILE A N 1
ATOM 628 C CA . ILE A 1 83 ? 8.553 -13.689 -7.541 1.00 88.25 83 ILE A CA 1
ATOM 629 C C . ILE A 1 83 ? 8.146 -14.735 -6.497 1.00 88.25 83 ILE A C 1
ATOM 631 O O . ILE A 1 83 ? 7.005 -14.692 -6.030 1.00 88.25 83 ILE A O 1
ATOM 635 N N . PRO A 1 84 ? 9.034 -15.681 -6.136 1.00 86.94 84 PRO A N 1
ATOM 636 C CA . PRO A 1 84 ? 8.694 -16.749 -5.209 1.00 86.94 84 PRO A CA 1
ATOM 637 C C . PRO A 1 84 ? 8.331 -16.173 -3.840 1.00 86.94 84 PRO A C 1
ATOM 639 O O . PRO A 1 84 ? 9.035 -15.329 -3.289 1.00 86.94 84 PRO A O 1
ATOM 642 N N . VAL A 1 85 ? 7.208 -16.644 -3.305 1.00 88.00 85 VAL A N 1
ATOM 643 C CA . VAL A 1 85 ? 6.700 -16.254 -1.991 1.00 88.00 85 VAL A CA 1
ATOM 644 C C . VAL A 1 85 ? 7.385 -17.111 -0.934 1.00 88.00 85 VAL A C 1
ATOM 646 O O . VAL A 1 85 ? 7.363 -18.338 -1.021 1.00 88.00 85 VAL A O 1
ATOM 649 N N . ASP A 1 86 ? 7.995 -16.465 0.058 1.00 90.50 86 ASP A N 1
ATOM 650 C CA . ASP A 1 86 ? 8.662 -17.158 1.159 1.00 90.50 86 ASP A CA 1
ATOM 651 C C . ASP A 1 86 ? 7.642 -17.877 2.063 1.00 90.50 86 ASP A C 1
ATOM 653 O O . ASP A 1 86 ? 6.470 -17.489 2.155 1.00 90.50 86 ASP A O 1
ATOM 657 N N . MET A 1 87 ? 8.090 -18.909 2.781 1.00 91.31 87 MET A N 1
ATOM 658 C CA . MET A 1 87 ? 7.262 -19.647 3.736 1.00 91.31 87 MET A CA 1
ATOM 659 C C . MET A 1 87 ? 6.643 -18.711 4.785 1.00 91.31 87 MET A C 1
ATOM 661 O O . MET A 1 87 ? 5.472 -18.866 5.138 1.00 91.31 87 MET A O 1
ATOM 665 N N . PHE A 1 88 ? 7.385 -17.695 5.243 1.00 93.75 88 PHE A N 1
ATOM 666 C CA . PHE A 1 88 ? 6.853 -16.710 6.192 1.00 93.75 88 PHE A CA 1
ATOM 667 C C . PHE A 1 88 ? 5.665 -15.930 5.626 1.00 93.75 88 PHE A C 1
ATOM 669 O O . PHE A 1 88 ? 4.684 -15.689 6.331 1.00 93.75 88 PHE A O 1
ATOM 676 N N . THR A 1 89 ? 5.717 -15.568 4.345 1.00 91.06 89 THR A N 1
ATOM 677 C CA . THR A 1 89 ? 4.621 -14.866 3.677 1.00 91.06 89 THR A CA 1
ATOM 678 C C . THR A 1 89 ? 3.411 -15.781 3.503 1.00 91.06 89 THR A C 1
ATOM 680 O O . THR A 1 89 ? 2.286 -15.336 3.717 1.00 91.06 89 THR A O 1
ATOM 683 N N . PHE A 1 90 ? 3.613 -17.069 3.214 1.00 92.00 90 PHE A N 1
ATOM 684 C CA . PHE A 1 90 ? 2.517 -18.039 3.139 1.00 92.00 90 PHE A CA 1
ATOM 685 C C . PHE A 1 90 ? 1.785 -18.190 4.485 1.00 92.00 90 PHE A C 1
ATOM 687 O O . PHE A 1 90 ? 0.554 -18.143 4.543 1.00 92.00 90 PHE A O 1
ATOM 694 N N . ILE A 1 91 ? 2.540 -18.288 5.585 1.00 94.69 91 ILE A N 1
ATOM 695 C CA . ILE A 1 91 ? 1.983 -18.329 6.946 1.00 94.69 91 ILE A CA 1
ATOM 696 C C . ILE A 1 91 ? 1.235 -17.027 7.263 1.00 94.69 91 ILE A C 1
ATOM 698 O O . ILE A 1 91 ? 0.124 -17.071 7.794 1.00 94.69 91 ILE A O 1
ATOM 702 N N . ALA A 1 92 ? 1.796 -15.870 6.902 1.00 92.88 92 ALA A N 1
ATOM 703 C CA . ALA A 1 92 ? 1.141 -14.580 7.102 1.00 92.88 92 ALA A CA 1
ATOM 704 C C . ALA A 1 92 ? -0.204 -14.494 6.357 1.00 92.88 92 ALA A C 1
ATOM 706 O O . ALA A 1 92 ? -1.202 -14.084 6.952 1.00 92.88 92 ALA A O 1
ATOM 707 N N . ILE A 1 93 ? -0.261 -14.943 5.097 1.00 93.50 93 ILE A N 1
ATOM 708 C CA . ILE A 1 93 ? -1.505 -15.007 4.311 1.00 93.50 93 ILE A CA 1
ATOM 709 C C . ILE A 1 93 ? -2.542 -15.886 5.024 1.00 93.50 93 ILE A C 1
ATOM 711 O O . ILE A 1 93 ? -3.701 -15.481 5.150 1.00 93.50 93 ILE A O 1
ATOM 715 N N . ALA A 1 94 ? -2.141 -17.056 5.533 1.00 94.25 94 ALA A N 1
ATOM 716 C CA . ALA A 1 94 ? -3.040 -17.962 6.247 1.00 94.25 94 ALA A CA 1
ATOM 717 C C . ALA A 1 94 ? -3.604 -17.330 7.533 1.00 94.25 94 ALA A C 1
ATOM 719 O O . ALA A 1 94 ? -4.812 -17.391 7.768 1.00 94.25 94 ALA A O 1
ATOM 720 N N . ILE A 1 95 ? -2.757 -16.672 8.333 1.00 94.56 95 ILE A N 1
ATOM 721 C CA . ILE A 1 95 ? -3.170 -15.995 9.572 1.00 94.56 95 ILE A CA 1
ATOM 722 C C . ILE A 1 95 ? -4.138 -14.848 9.271 1.00 94.56 95 ILE A C 1
ATOM 724 O O . ILE A 1 95 ? -5.193 -14.764 9.900 1.00 94.56 95 ILE A O 1
ATOM 728 N N . VAL A 1 96 ? -3.809 -13.980 8.308 1.00 93.81 96 VAL A N 1
ATOM 729 C CA . VAL A 1 96 ? -4.670 -12.848 7.923 1.00 93.81 96 VAL A CA 1
ATOM 730 C C . VAL A 1 96 ? -6.017 -13.356 7.409 1.00 93.81 96 VAL A C 1
ATOM 732 O O . VAL A 1 96 ? -7.057 -12.859 7.834 1.00 93.81 96 VAL A O 1
ATOM 735 N N . SER A 1 97 ? -6.014 -14.393 6.568 1.00 93.00 97 SER A N 1
ATOM 736 C CA . SER A 1 97 ? -7.242 -15.006 6.048 1.00 93.00 97 SER A CA 1
ATOM 737 C C . SER A 1 97 ? -8.108 -15.580 7.171 1.00 93.00 97 SER A C 1
ATOM 739 O O . SER A 1 97 ? -9.309 -15.314 7.227 1.00 93.00 97 SER A O 1
ATOM 741 N N . TYR A 1 98 ? -7.502 -16.313 8.111 1.00 94.62 98 TYR A N 1
ATOM 742 C CA . TYR A 1 98 ? -8.211 -16.858 9.267 1.00 94.62 98 TYR A CA 1
ATOM 743 C C . TYR A 1 98 ? -8.783 -15.756 10.169 1.00 94.62 98 TYR A C 1
ATOM 745 O O . TYR A 1 98 ? -9.938 -15.835 10.585 1.00 94.62 98 TYR A O 1
ATOM 753 N N . ALA A 1 99 ? -8.014 -14.699 10.433 1.00 91.62 99 ALA A N 1
ATOM 754 C CA . ALA A 1 99 ? -8.456 -13.578 11.256 1.00 91.62 99 ALA A CA 1
ATOM 755 C C . ALA A 1 99 ? -9.652 -12.834 10.634 1.00 91.62 99 ALA A C 1
ATOM 757 O O . ALA A 1 99 ? -10.577 -12.453 11.353 1.00 91.62 99 ALA A O 1
ATOM 758 N N . VAL A 1 100 ? -9.667 -12.674 9.305 1.00 90.81 100 VAL A N 1
ATOM 759 C CA . VAL A 1 100 ? -10.800 -12.080 8.576 1.00 90.81 100 VAL A CA 1
ATOM 760 C C . VAL A 1 100 ? -12.051 -12.949 8.702 1.00 90.81 100 VAL A C 1
ATOM 762 O O . VAL A 1 100 ? -13.123 -12.422 8.997 1.00 90.81 100 VAL A O 1
ATOM 765 N N . LEU A 1 101 ? -11.925 -14.272 8.543 1.00 91.44 101 LEU A N 1
ATOM 766 C CA . LEU A 1 101 ? -13.052 -15.198 8.710 1.00 91.44 101 LEU A CA 1
ATOM 767 C C . LEU A 1 101 ? -13.602 -15.181 10.141 1.00 91.44 101 LEU A C 1
ATOM 769 O O . LEU A 1 101 ? -14.814 -15.086 10.336 1.00 91.44 101 LEU A O 1
ATOM 773 N N . LEU A 1 102 ? -12.720 -15.221 11.142 1.00 91.94 102 LEU A N 1
ATOM 774 C CA . LEU A 1 102 ? -13.100 -15.150 12.553 1.00 91.94 102 LEU A CA 1
ATOM 775 C C . LEU A 1 102 ? -13.884 -13.863 12.854 1.00 91.94 102 LEU A C 1
ATOM 777 O O . LEU A 1 102 ? -14.928 -13.908 13.505 1.00 91.94 102 LEU A O 1
ATOM 781 N N . TYR A 1 103 ? -13.397 -12.724 12.355 1.00 88.69 103 TYR A N 1
ATOM 782 C CA . TYR A 1 103 ? -14.048 -11.431 12.549 1.00 88.69 103 TYR A CA 1
ATOM 783 C C . TYR A 1 103 ? -15.396 -11.342 11.823 1.00 88.69 103 TYR A C 1
ATOM 785 O O . TYR A 1 103 ? -16.353 -10.810 12.381 1.00 88.69 103 TYR A O 1
ATOM 793 N N . ALA A 1 104 ? -15.504 -11.894 10.612 1.00 86.06 104 ALA A N 1
ATOM 794 C CA . ALA A 1 104 ? -16.759 -11.922 9.862 1.00 86.06 104 ALA A CA 1
ATOM 795 C C . ALA A 1 104 ? -17.854 -12.740 10.571 1.00 86.06 104 ALA A C 1
ATOM 797 O O . ALA A 1 104 ? -19.029 -12.388 10.483 1.00 86.06 104 ALA A O 1
ATOM 798 N N . HIS A 1 105 ? -17.481 -13.801 11.295 1.00 87.56 105 HIS A N 1
ATOM 799 C CA . HIS A 1 105 ? -18.428 -14.618 12.056 1.00 87.56 105 HIS A CA 1
ATOM 800 C C . HIS A 1 105 ? -18.958 -13.936 13.322 1.00 87.56 105 HIS A C 1
ATOM 802 O O . HIS A 1 105 ? -20.116 -14.147 13.672 1.00 87.56 105 HIS A O 1
ATOM 808 N N . ASN A 1 106 ? -18.137 -13.140 14.010 1.00 85.00 106 ASN A N 1
ATOM 809 C CA . ASN A 1 106 ? -18.536 -12.414 15.217 1.00 85.00 106 ASN A CA 1
ATOM 810 C C . ASN A 1 106 ? -17.977 -10.983 15.182 1.00 85.00 106 ASN A C 1
ATOM 812 O O . ASN A 1 106 ? -16.966 -10.696 15.833 1.00 85.00 106 ASN A O 1
ATOM 816 N N . PRO A 1 107 ? -18.608 -10.077 14.415 1.00 80.44 107 PRO A N 1
ATOM 817 C CA . PRO A 1 107 ? -18.127 -8.712 14.293 1.00 80.44 107 PRO A CA 1
ATOM 818 C C . PRO A 1 107 ?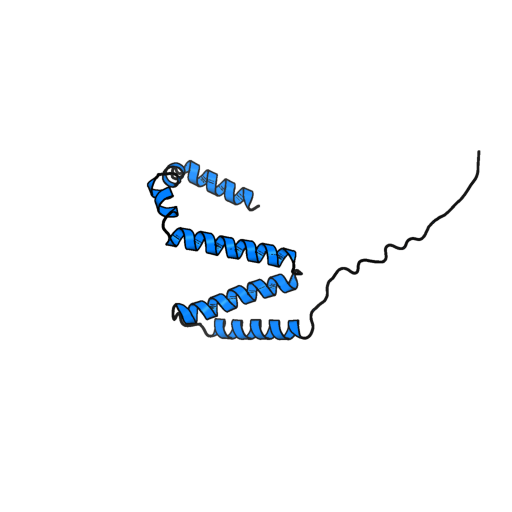 -18.292 -7.969 15.622 1.00 80.44 107 PRO A C 1
ATOM 820 O O . PRO A 1 107 ? -19.363 -7.961 16.227 1.00 80.44 107 PRO A O 1
ATOM 823 N N . VAL A 1 108 ? -17.222 -7.313 16.074 1.00 76.25 108 VAL A N 1
ATOM 824 C CA . VAL A 1 108 ? -17.274 -6.439 17.253 1.00 76.25 108 VAL A CA 1
ATOM 825 C C . VAL A 1 108 ? -17.944 -5.126 16.859 1.00 76.25 108 VAL A C 1
ATOM 827 O O . VAL A 1 108 ? -17.368 -4.329 16.113 1.00 76.25 108 VAL A O 1
ATOM 830 N N . ASP A 1 109 ? -19.156 -4.908 17.365 1.00 69.25 109 ASP A N 1
ATOM 831 C CA . ASP A 1 109 ? -19.902 -3.670 17.168 1.00 69.25 109 ASP A CA 1
ATOM 832 C C . ASP A 1 109 ? -19.538 -2.648 18.255 1.00 69.25 109 ASP A C 1
ATOM 834 O O . ASP A 1 109 ? -19.992 -2.721 19.395 1.00 69.25 109 ASP A O 1
ATOM 838 N N . ASN A 1 110 ? -18.687 -1.690 17.885 1.00 64.38 110 ASN A N 1
ATOM 839 C CA . ASN A 1 110 ? -18.323 -0.544 18.719 1.00 64.38 110 ASN A CA 1
ATOM 840 C C . ASN A 1 110 ? -19.074 0.729 18.301 1.00 64.38 110 ASN A C 1
ATOM 842 O O . ASN A 1 110 ? -18.603 1.834 18.583 1.00 64.38 110 ASN A O 1
ATOM 846 N N . THR A 1 111 ? -20.216 0.609 17.613 1.00 62.78 111 THR A N 1
ATOM 847 C CA . THR A 1 111 ? -21.043 1.778 17.300 1.00 62.78 111 THR A CA 1
ATOM 848 C C . THR A 1 111 ? -21.419 2.469 18.615 1.00 62.78 111 THR A C 1
ATOM 850 O O . THR A 1 111 ? -22.023 1.833 19.485 1.00 62.78 111 THR A O 1
ATOM 853 N N . PRO A 1 112 ? -21.063 3.752 18.818 1.00 56.72 112 PRO A N 1
ATOM 854 C CA . PRO A 1 112 ? -21.447 4.466 20.024 1.00 56.72 112 PRO A CA 1
ATOM 855 C C . PRO A 1 112 ? -22.972 4.436 20.128 1.00 56.72 112 PRO A C 1
ATOM 857 O O . PRO A 1 112 ? -23.659 4.946 19.242 1.00 56.72 112 PRO A O 1
ATOM 860 N N . LYS A 1 113 ? -23.523 3.826 21.185 1.00 48.97 113 LYS A N 1
ATOM 861 C CA . LYS A 1 113 ? -24.957 3.929 21.475 1.00 48.97 113 LYS A CA 1
ATOM 862 C C . LYS A 1 113 ? -25.283 5.403 21.694 1.00 48.97 113 LYS A C 1
ATOM 864 O O . LYS A 1 113 ? -25.047 5.948 22.770 1.00 48.97 113 LYS A O 1
ATOM 869 N N . ALA A 1 114 ? -25.829 6.051 20.672 1.00 58.94 114 ALA A N 1
ATOM 870 C CA . ALA A 1 114 ? -26.502 7.322 20.838 1.00 58.94 114 ALA A CA 1
ATOM 871 C C . ALA A 1 114 ? -27.734 7.077 21.721 1.00 58.94 114 ALA A C 1
ATOM 873 O O . ALA A 1 114 ? -28.693 6.442 21.291 1.00 58.94 114 ALA A O 1
ATOM 874 N N . GLY A 1 115 ? -27.692 7.546 22.968 1.00 48.28 115 GLY A N 1
ATOM 875 C CA . GLY A 1 115 ? -28.884 7.654 23.809 1.00 48.28 115 GLY A CA 1
ATOM 876 C C . GLY A 1 115 ? -28.746 7.055 25.202 1.00 48.28 115 GLY A C 1
ATOM 877 O O . GLY A 1 115 ? -29.052 5.886 25.422 1.00 48.28 115 GLY A O 1
ATOM 878 N N . LYS A 1 116 ? -28.368 7.911 26.154 1.00 42.47 116 LYS A N 1
ATOM 879 C CA . LYS A 1 116 ? -29.225 8.330 27.279 1.00 42.47 116 LYS A CA 1
ATOM 880 C C . LYS A 1 116 ? -28.566 9.533 27.965 1.00 42.47 116 LYS A C 1
ATOM 882 O O . LYS A 1 116 ? -28.036 9.437 29.065 1.00 42.47 116 LYS A O 1
ATOM 887 N N . SER A 1 117 ? -28.600 10.687 27.301 1.00 45.47 117 SER A N 1
ATOM 888 C CA . SER A 1 117 ? -28.634 11.949 28.040 1.00 45.47 117 SER A CA 1
ATOM 889 C C . SER A 1 117 ? -30.041 12.038 28.615 1.00 45.47 117 SER A C 1
ATOM 891 O O . SER A 1 117 ? -30.987 12.359 27.899 1.00 45.47 117 SER A O 1
ATOM 893 N N . SER A 1 118 ? -30.191 11.608 29.867 1.00 48.59 118 SER A N 1
ATOM 894 C CA . SER A 1 118 ? -31.433 11.747 30.615 1.00 48.59 118 SER A CA 1
ATOM 895 C C . SER A 1 118 ? -31.841 13.215 30.625 1.00 48.59 118 SER A C 1
ATOM 897 O O . SER A 1 118 ? -31.183 14.059 31.225 1.00 48.59 118 SER A O 1
ATOM 899 N N . VAL A 1 119 ? -32.935 13.495 29.927 1.00 53.16 119 VAL A N 1
ATOM 900 C CA . VAL A 1 119 ? -33.830 14.601 30.233 1.00 53.16 119 VAL A CA 1
ATOM 901 C C . VAL A 1 119 ? -34.466 14.261 31.579 1.00 53.16 119 VAL A C 1
ATOM 903 O O . VAL A 1 119 ? -35.342 13.406 31.616 1.00 53.16 119 VAL A O 1
ATOM 906 N N . ASP A 1 120 ? -34.005 14.870 32.671 1.00 40.78 120 ASP A N 1
ATOM 907 C CA . ASP A 1 120 ? -34.843 15.108 33.851 1.00 40.78 120 ASP A CA 1
ATOM 908 C C . ASP A 1 120 ? -34.246 16.211 34.738 1.00 40.78 120 ASP A C 1
ATOM 910 O O . ASP A 1 120 ? -33.037 16.247 34.961 1.00 40.78 120 ASP A O 1
ATOM 914 N N . GLY A 1 121 ? -35.095 17.121 35.219 1.00 40.75 121 GLY A N 1
ATOM 915 C CA . GLY A 1 121 ? -34.688 18.244 36.069 1.00 40.75 121 GLY A CA 1
ATOM 916 C C . GLY A 1 121 ? -35.381 19.579 35.786 1.00 40.75 121 GLY A C 1
ATOM 917 O O . GLY A 1 121 ? -34.754 20.629 35.894 1.00 40.75 121 GLY A O 1
ATOM 918 N N . THR A 1 122 ? -36.672 19.579 35.436 1.00 43.31 122 THR A N 1
ATOM 919 C CA . THR A 1 122 ? -37.511 20.770 35.651 1.00 43.31 122 THR A CA 1
ATOM 920 C C . THR A 1 122 ? -37.711 20.935 37.158 1.00 43.31 122 THR A C 1
ATOM 922 O O . THR A 1 122 ? -38.564 20.264 37.732 1.00 43.31 122 THR A O 1
ATOM 925 N N . GLN A 1 123 ? -36.972 21.839 37.806 1.00 41.38 123 GLN A N 1
ATOM 926 C CA . GLN A 1 123 ? -37.339 22.336 39.134 1.00 41.38 123 GLN A CA 1
ATOM 927 C C . GLN A 1 123 ? -37.765 23.800 39.020 1.00 41.38 123 GLN A C 1
ATOM 929 O O . GLN A 1 123 ? -36.960 24.726 39.037 1.00 41.38 123 GLN A O 1
ATOM 934 N N . LYS A 1 124 ? -39.084 23.989 38.903 1.00 45.94 124 LYS A N 1
ATOM 935 C CA . LYS A 1 124 ? -39.750 25.219 39.331 1.00 45.94 124 LYS A CA 1
ATOM 936 C C . LYS A 1 124 ? -39.420 25.445 40.811 1.00 45.94 124 LYS A C 1
ATOM 938 O O . LYS A 1 124 ? -39.723 24.581 41.627 1.00 45.94 124 LYS A O 1
ATOM 943 N N . SER A 1 125 ? -38.931 26.627 41.167 1.00 39.44 125 SER A N 1
ATOM 944 C CA . SER A 1 125 ? -39.339 27.265 42.418 1.00 39.44 125 SER A CA 1
ATOM 945 C C . SER A 1 125 ? -39.485 28.760 42.191 1.00 39.44 125 SER A C 1
ATOM 947 O O . SER A 1 125 ? -38.534 29.467 41.878 1.00 39.44 125 SER A O 1
ATOM 949 N N . ASN A 1 126 ? -40.736 29.183 42.308 1.00 44.47 126 ASN A N 1
ATOM 950 C CA . ASN A 1 126 ? -41.178 30.552 42.486 1.00 44.47 126 ASN A CA 1
ATOM 951 C C . ASN A 1 126 ? -40.584 31.173 43.758 1.00 44.47 126 ASN A C 1
ATOM 953 O O . ASN A 1 126 ? -40.236 30.444 44.688 1.00 44.47 126 ASN A O 1
ATOM 957 N N . ALA A 1 127 ? -40.715 32.504 43.802 1.00 40.47 127 ALA A N 1
ATOM 958 C CA . ALA A 1 127 ? -40.786 33.359 44.989 1.00 40.47 127 ALA A CA 1
ATOM 959 C C . ALA A 1 127 ? -39.426 33.687 45.640 1.00 40.47 127 ALA A C 1
ATOM 961 O O . ALA A 1 127 ? -38.587 32.816 45.793 1.00 40.47 127 ALA A O 1
ATOM 962 N N . SER A 1 128 ? -39.113 34.895 46.102 1.00 43.06 128 SER A N 1
ATOM 963 C CA . SER A 1 128 ? -39.732 36.227 46.085 1.00 43.06 128 SER A CA 1
ATOM 964 C C . SER A 1 128 ? -38.894 37.070 47.059 1.00 43.06 128 SER A C 1
ATOM 966 O O . SER A 1 128 ? -38.566 36.545 48.120 1.00 43.06 128 SER A O 1
ATOM 968 N N . VAL A 1 129 ? -38.710 38.358 46.741 1.00 42.62 129 VAL A N 1
ATOM 969 C CA . VAL A 1 129 ? -38.203 39.450 47.608 1.00 42.62 129 VAL A CA 1
ATOM 970 C C . VAL A 1 129 ? -36.698 39.468 47.871 1.00 42.62 129 VAL A C 1
ATOM 972 O O . VAL A 1 129 ? -36.169 38.527 48.494 1.00 42.62 129 VAL A O 1
#